Protein AF-A0AAQ4DEC5-F1 (afdb_monomer_lite)

InterPro domains:
  IPR051689 Sterol desaturase/TMEM195-like [PTHR21624] (7-135)

Structure (mmCIF, N/CA/C/O backbone):
data_AF-A0AAQ4DEC5-F1
#
_entry.id   AF-A0AAQ4DEC5-F1
#
loop_
_atom_site.group_PDB
_atom_site.id
_atom_sit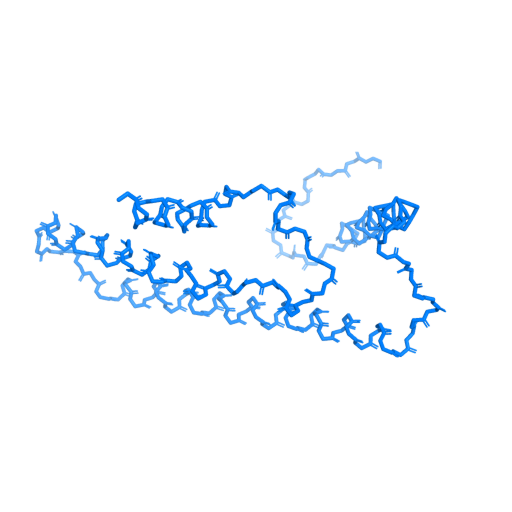e.type_symbol
_atom_site.label_atom_id
_atom_site.label_alt_id
_atom_site.label_comp_id
_atom_site.label_asym_id
_atom_site.label_entity_id
_atom_site.label_seq_id
_atom_site.pdbx_PDB_ins_code
_atom_site.Cartn_x
_atom_site.Cartn_y
_atom_site.Cartn_z
_atom_site.occupancy
_atom_site.B_iso_or_equiv
_atom_site.auth_seq_id
_atom_site.auth_comp_id
_atom_site.auth_asym_id
_atom_site.auth_atom_id
_atom_site.pdbx_PDB_model_num
ATOM 1 N N . MET A 1 1 ? -18.523 -28.805 7.210 1.00 62.34 1 MET A N 1
ATOM 2 C CA . MET A 1 1 ? -17.048 -28.939 7.147 1.00 62.34 1 MET A CA 1
ATOM 3 C C . MET A 1 1 ? -16.441 -27.906 6.202 1.00 62.34 1 MET A C 1
ATOM 5 O O . MET A 1 1 ? -15.521 -27.208 6.598 1.00 62.34 1 MET A O 1
ATOM 9 N N . GLU A 1 2 ? -16.983 -27.757 4.993 1.00 78.31 2 GLU A N 1
ATOM 10 C CA . GLU A 1 2 ? -16.469 -26.835 3.967 1.00 78.31 2 GLU A CA 1
ATOM 11 C C . GLU A 1 2 ? -16.623 -25.351 4.335 1.00 78.31 2 GLU A C 1
ATOM 13 O O . GLU A 1 2 ? -15.654 -24.604 4.267 1.00 78.31 2 GLU A O 1
ATOM 18 N N . PHE A 1 3 ? -17.781 -24.965 4.886 1.00 80.56 3 PHE A N 1
ATOM 19 C CA . PHE A 1 3 ? -18.013 -23.614 5.414 1.00 80.56 3 PHE A CA 1
ATOM 20 C C . PHE A 1 3 ? -16.959 -23.190 6.451 1.00 80.56 3 PHE A C 1
ATOM 22 O O . PHE A 1 3 ? -16.373 -22.123 6.332 1.00 80.56 3 PHE A O 1
ATOM 29 N N . ALA A 1 4 ? -16.652 -24.054 7.426 1.00 78.31 4 ALA A N 1
ATOM 30 C CA . ALA A 1 4 ? -15.666 -23.752 8.465 1.00 78.31 4 ALA A CA 1
ATOM 31 C C . ALA A 1 4 ? -14.245 -23.594 7.896 1.00 78.31 4 ALA A C 1
ATOM 33 O O . ALA A 1 4 ? -13.513 -22.703 8.315 1.00 78.31 4 ALA A O 1
ATOM 34 N N . ARG A 1 5 ? -13.857 -24.421 6.915 1.00 80.00 5 ARG A N 1
ATOM 35 C CA . ARG A 1 5 ? -12.557 -24.302 6.237 1.00 80.00 5 ARG A CA 1
ATOM 36 C C . ARG A 1 5 ? -12.454 -22.985 5.465 1.00 80.00 5 ARG A C 1
ATOM 38 O O . ARG A 1 5 ? -11.404 -22.352 5.494 1.00 80.00 5 ARG A O 1
ATOM 45 N N . GLU A 1 6 ? -13.540 -22.562 4.830 1.00 81.38 6 GLU A N 1
ATOM 46 C CA . GLU A 1 6 ? -13.604 -21.303 4.092 1.00 81.38 6 GLU A CA 1
ATOM 47 C C . GLU A 1 6 ? -13.540 -20.085 5.024 1.00 81.38 6 GLU A C 1
ATOM 49 O O . GLU A 1 6 ? -12.792 -19.143 4.769 1.00 81.38 6 GLU A O 1
ATOM 54 N N . THR A 1 7 ? -14.240 -20.122 6.162 1.00 79.50 7 THR A N 1
ATOM 55 C CA . THR A 1 7 ? -14.133 -19.078 7.193 1.00 79.50 7 THR A CA 1
ATOM 56 C C . THR A 1 7 ? -12.718 -18.992 7.765 1.00 79.50 7 THR A C 1
ATOM 58 O O . THR A 1 7 ? -12.202 -17.892 7.939 1.00 79.50 7 THR A O 1
ATOM 61 N N . VAL A 1 8 ? -12.061 -20.131 8.008 1.00 82.00 8 VAL A N 1
ATOM 62 C CA . VAL A 1 8 ? -10.668 -20.175 8.488 1.00 82.00 8 VAL A CA 1
ATOM 63 C C . VAL A 1 8 ? -9.698 -19.607 7.449 1.00 82.00 8 VAL A C 1
ATOM 65 O O . VAL A 1 8 ? -8.798 -18.862 7.820 1.00 82.00 8 VAL A O 1
ATOM 68 N N . LYS A 1 9 ? -9.894 -19.883 6.154 1.00 79.75 9 LYS A N 1
ATOM 69 C CA . LYS A 1 9 ? -9.091 -19.267 5.083 1.00 79.75 9 LYS A CA 1
ATOM 70 C C . LYS A 1 9 ? -9.283 -17.752 5.015 1.00 79.75 9 LYS A C 1
ATOM 72 O O . LYS A 1 9 ? -8.301 -17.021 4.959 1.00 79.75 9 LYS A O 1
ATOM 77 N N . ARG A 1 10 ? -10.530 -17.275 5.100 1.00 80.50 10 ARG A N 1
ATOM 78 C CA . ARG A 1 10 ? -10.853 -15.835 5.128 1.00 80.50 10 ARG A CA 1
ATOM 79 C C . ARG A 1 10 ? -10.260 -15.124 6.345 1.00 80.50 10 ARG A C 1
ATOM 81 O O . ARG A 1 10 ? -9.738 -14.023 6.213 1.00 80.50 10 ARG A O 1
ATOM 88 N N . LEU A 1 11 ? -10.286 -15.773 7.510 1.00 81.94 11 LEU A N 1
ATOM 89 C CA . LEU A 1 11 ? -9.569 -15.322 8.708 1.00 81.94 11 LEU A CA 1
ATOM 90 C C . LEU A 1 11 ? -8.054 -15.292 8.487 1.00 81.94 11 LEU A C 1
ATOM 92 O O . LEU A 1 11 ? -7.399 -14.338 8.893 1.00 81.94 11 LEU A O 1
ATOM 96 N N . GLY A 1 12 ? -7.507 -16.304 7.812 1.00 82.25 12 GLY A N 1
ATOM 97 C CA . GLY A 1 12 ? -6.101 -16.348 7.418 1.00 82.25 12 GLY A CA 1
ATOM 98 C C . GLY A 1 12 ? -5.698 -15.131 6.587 1.00 82.25 12 GLY A C 1
ATOM 99 O O . GLY A 1 12 ? -4.702 -14.491 6.912 1.00 82.25 12 GLY A O 1
ATOM 100 N N . TYR A 1 13 ? -6.510 -14.731 5.602 1.00 82.69 13 TYR A N 1
ATOM 101 C CA . TYR A 1 13 ? -6.265 -13.512 4.819 1.00 82.69 13 TYR A CA 1
ATOM 102 C C . TYR A 1 13 ? -6.255 -12.241 5.679 1.00 82.69 13 TYR A C 1
ATOM 104 O O . TYR A 1 13 ? -5.408 -11.377 5.469 1.00 82.69 13 TYR A O 1
ATOM 112 N N . LEU A 1 14 ? -7.136 -12.146 6.681 1.00 79.88 14 LEU A N 1
ATOM 113 C CA . LEU A 1 14 ? -7.196 -10.999 7.596 1.00 79.88 14 LEU A CA 1
ATOM 114 C C . LEU A 1 14 ? -5.937 -10.876 8.475 1.00 79.88 14 LEU A C 1
ATOM 116 O O . LEU A 1 14 ? -5.491 -9.768 8.757 1.00 79.88 14 LEU A O 1
ATOM 120 N N . VAL A 1 15 ? -5.346 -12.003 8.883 1.00 83.31 15 VAL A N 1
ATOM 121 C CA . VAL A 1 15 ? -4.132 -12.053 9.726 1.00 83.31 15 VAL A CA 1
ATOM 122 C C . VAL A 1 15 ? -2.857 -12.222 8.884 1.00 83.31 15 VAL A C 1
ATOM 124 O O . VAL A 1 15 ? -1.781 -12.480 9.415 1.00 83.31 15 VAL A O 1
ATOM 127 N N . TYR A 1 16 ? -2.951 -12.083 7.558 1.00 78.38 16 TYR A N 1
ATOM 128 C CA . TYR A 1 16 ? -1.828 -12.271 6.632 1.00 78.38 16 TYR A CA 1
ATOM 129 C C . TYR A 1 16 ? -1.178 -13.672 6.708 1.00 78.38 16 TYR A C 1
ATOM 131 O O . TYR A 1 16 ? -0.019 -13.879 6.352 1.00 78.38 16 TYR A O 1
ATOM 139 N N . VAL A 1 17 ? -1.930 -14.677 7.161 1.00 82.88 17 VAL A N 1
ATOM 140 C CA . VAL A 1 17 ? -1.515 -16.082 7.165 1.00 82.88 17 VAL A CA 1
ATOM 141 C C . VAL A 1 17 ? -1.879 -16.677 5.810 1.00 82.88 17 VAL A C 1
ATOM 143 O O . VAL A 1 17 ? -2.958 -17.240 5.619 1.00 82.88 17 VAL A O 1
ATOM 146 N N . VAL A 1 18 ? -0.969 -16.513 4.852 1.00 79.31 18 VAL A N 1
ATOM 147 C CA . VAL A 1 18 ? -1.119 -16.996 3.477 1.00 79.31 18 VAL A CA 1
ATOM 148 C C . VAL A 1 18 ? 0.143 -17.722 3.023 1.00 79.31 18 VAL A C 1
ATOM 150 O O . VAL A 1 18 ? 1.259 -17.303 3.325 1.00 79.31 18 VAL A O 1
ATOM 153 N N . SER A 1 19 ? -0.031 -18.830 2.301 1.00 78.31 19 SER A N 1
ATOM 154 C CA . SER A 1 19 ? 1.090 -19.575 1.728 1.00 78.31 19 SER A CA 1
ATOM 155 C C . SER A 1 19 ? 1.571 -18.896 0.437 1.00 78.31 19 SER A C 1
ATOM 157 O O . SER A 1 19 ? 0.775 -18.788 -0.499 1.00 78.31 19 SER A O 1
ATOM 159 N N . PRO A 1 20 ? 2.857 -18.505 0.319 1.00 71.31 20 PRO A N 1
ATOM 160 C CA . PRO A 1 20 ? 3.375 -17.804 -0.862 1.00 71.31 20 PRO A CA 1
ATOM 161 C C . PRO A 1 20 ? 3.235 -18.595 -2.167 1.00 71.31 20 PRO A C 1
ATOM 163 O O . PRO A 1 20 ? 3.129 -18.010 -3.244 1.00 71.31 20 PRO A O 1
ATOM 166 N N . ASN A 1 21 ? 3.230 -19.928 -2.070 1.00 71.88 21 ASN A N 1
ATOM 167 C CA . ASN A 1 21 ? 3.159 -20.825 -3.222 1.00 71.88 21 ASN A CA 1
ATOM 168 C C . ASN A 1 21 ? 1.787 -20.792 -3.921 1.00 71.88 21 ASN A C 1
ATOM 170 O O . ASN A 1 21 ? 1.693 -21.132 -5.093 1.00 71.88 21 ASN A O 1
ATOM 174 N N . GLU A 1 22 ? 0.730 -20.385 -3.212 1.00 70.62 22 GLU A N 1
ATOM 175 C CA . GLU A 1 22 ? -0.638 -20.312 -3.747 1.00 70.62 22 GLU A CA 1
ATOM 176 C C . GLU A 1 22 ? -1.058 -18.879 -4.110 1.00 70.62 22 GLU A C 1
ATOM 178 O O . GLU A 1 22 ? -2.096 -18.689 -4.738 1.00 70.62 22 GLU A O 1
ATOM 183 N N . THR A 1 23 ? -0.272 -17.867 -3.724 1.00 72.31 23 THR A N 1
ATOM 184 C CA . THR A 1 23 ? -0.636 -16.444 -3.868 1.00 72.31 23 THR A CA 1
ATOM 185 C C . THR A 1 23 ? 0.301 -15.638 -4.763 1.00 72.31 23 THR A C 1
ATOM 187 O O . THR A 1 23 ? 0.133 -14.426 -4.890 1.00 72.31 23 THR A O 1
ATOM 190 N N . SER A 1 24 ? 1.294 -16.282 -5.376 1.00 72.62 24 SER A N 1
ATOM 191 C CA . SER A 1 24 ? 2.214 -15.637 -6.315 1.00 72.62 24 SER A CA 1
ATOM 192 C C . SER A 1 24 ? 1.648 -15.719 -7.733 1.00 72.62 24 SER A C 1
ATOM 194 O O . SER A 1 24 ? 1.778 -16.745 -8.397 1.00 72.62 24 SER A O 1
ATOM 196 N N . PHE A 1 25 ? 1.012 -14.642 -8.196 1.00 79.50 25 PHE A N 1
ATOM 197 C CA . PHE A 1 25 ? 0.426 -14.556 -9.536 1.00 79.50 25 PHE A CA 1
ATOM 198 C C . PHE A 1 25 ? 1.280 -13.677 -10.453 1.00 79.50 25 PHE A C 1
ATOM 200 O O . PHE A 1 25 ? 1.718 -12.599 -10.057 1.00 79.50 25 PHE A O 1
ATOM 207 N N . GLU A 1 26 ? 1.491 -14.118 -11.694 1.00 76.25 26 GLU A N 1
ATOM 208 C CA . GLU A 1 26 ? 2.196 -13.328 -12.717 1.00 76.25 26 GLU A CA 1
ATOM 209 C C . GLU A 1 26 ? 1.299 -12.222 -13.298 1.00 76.25 26 GLU A C 1
ATOM 211 O O . GLU A 1 26 ? 1.775 -11.151 -13.675 1.00 76.25 26 GLU A O 1
ATOM 216 N N . LYS A 1 27 ? -0.017 -12.460 -13.362 1.00 79.31 27 LYS A N 1
ATOM 217 C CA . LYS A 1 27 ? -0.993 -11.521 -13.920 1.00 79.31 27 LYS A CA 1
ATOM 218 C C . LYS A 1 27 ? -1.949 -11.032 -12.845 1.00 79.31 27 LYS A C 1
ATOM 220 O O . LYS A 1 27 ? -2.479 -11.809 -12.060 1.00 79.31 27 LYS A O 1
ATOM 225 N N . HIS A 1 28 ? -2.254 -9.738 -12.891 1.00 71.75 28 HIS A N 1
ATOM 226 C CA . HIS A 1 28 ? -3.206 -9.101 -11.977 1.00 71.75 28 HIS A CA 1
ATOM 227 C C . HIS A 1 28 ? -4.621 -9.703 -12.062 1.00 71.75 28 HIS A C 1
ATOM 229 O O . HIS A 1 28 ? -5.357 -9.690 -11.085 1.00 71.75 28 HIS A O 1
ATOM 235 N N . GLN A 1 29 ? -5.022 -10.220 -13.226 1.00 78.50 29 GLN A N 1
ATOM 236 C CA . GLN A 1 29 ? -6.370 -10.764 -13.442 1.00 78.50 29 GLN A CA 1
ATOM 237 C C . GLN A 1 29 ? -6.634 -12.053 -12.653 1.00 78.50 29 GLN A C 1
ATOM 239 O O . GLN A 1 29 ? -7.789 -12.364 -12.383 1.00 78.50 29 GLN A O 1
ATOM 244 N N . ASP A 1 30 ? -5.574 -12.765 -12.268 1.00 79.75 30 ASP A N 1
ATOM 245 C CA . ASP A 1 30 ? -5.669 -14.023 -11.527 1.00 79.75 30 ASP A CA 1
ATOM 246 C C . ASP A 1 30 ? -5.686 -13.795 -10.006 1.00 79.75 30 ASP A C 1
ATOM 248 O O . ASP A 1 30 ? -5.913 -14.733 -9.244 1.00 79.75 30 ASP A O 1
ATOM 252 N N . VAL A 1 31 ? -5.458 -12.553 -9.556 1.00 79.88 31 VAL A N 1
ATOM 253 C CA . VAL A 1 31 ? -5.416 -12.193 -8.137 1.00 79.88 31 VAL A CA 1
ATOM 254 C C . VAL A 1 31 ? -6.848 -12.073 -7.606 1.00 79.88 31 VAL A C 1
ATOM 256 O O . VAL A 1 31 ? -7.598 -11.205 -8.061 1.00 79.88 31 VAL A O 1
ATOM 259 N N . PRO A 1 32 ? -7.248 -12.900 -6.623 1.00 81.31 32 PRO A N 1
ATOM 260 C CA . PRO A 1 32 ? -8.536 -12.748 -5.966 1.00 81.31 32 PRO A CA 1
ATOM 261 C C . PRO A 1 32 ? -8.615 -11.402 -5.243 1.00 81.31 32 PRO A C 1
ATOM 263 O O . PRO A 1 32 ? -7.645 -10.963 -4.625 1.00 81.31 32 PRO A O 1
ATOM 266 N N . ASP A 1 33 ? -9.788 -10.772 -5.251 1.00 82.06 33 ASP A N 1
ATOM 267 C CA . ASP A 1 33 ? -10.001 -9.549 -4.479 1.00 82.06 33 ASP A CA 1
ATOM 268 C C . ASP A 1 33 ? -10.097 -9.885 -2.981 1.00 82.06 33 ASP A C 1
ATOM 270 O O . ASP A 1 33 ? -11.154 -10.243 -2.448 1.00 82.06 33 ASP A O 1
ATOM 274 N N . TYR A 1 34 ? -8.949 -9.831 -2.304 1.00 80.31 34 TYR A N 1
ATOM 275 C CA . TYR A 1 34 ? -8.841 -10.106 -0.874 1.00 80.31 34 TYR A CA 1
ATOM 276 C C . TYR A 1 34 ? -9.583 -9.068 -0.027 1.00 80.31 34 TYR A C 1
ATOM 278 O O . TYR A 1 34 ? -10.051 -9.401 1.062 1.00 80.31 34 TYR A O 1
ATOM 286 N N . ILE A 1 35 ? -9.741 -7.834 -0.523 1.00 79.62 35 ILE A N 1
ATOM 287 C CA . ILE A 1 35 ? -10.433 -6.762 0.201 1.00 79.62 35 ILE A CA 1
ATOM 288 C C . ILE A 1 35 ? -11.911 -7.124 0.314 1.00 79.62 35 ILE A C 1
ATOM 290 O O . ILE A 1 35 ? -12.454 -7.167 1.416 1.00 79.62 35 ILE A O 1
ATOM 294 N N . VAL A 1 36 ? -12.545 -7.490 -0.801 1.00 83.00 36 VAL A N 1
ATOM 295 C CA . VAL A 1 36 ? -13.961 -7.896 -0.813 1.00 83.00 36 VAL A CA 1
ATOM 296 C C . VAL A 1 36 ? -14.210 -9.123 0.076 1.00 83.00 36 VAL A C 1
ATOM 298 O O . VAL A 1 36 ? -15.275 -9.247 0.681 1.00 83.00 36 VAL A O 1
ATOM 301 N N . GLN A 1 37 ? -13.228 -10.018 0.210 1.00 81.62 37 GLN A N 1
ATOM 302 C CA . GLN A 1 37 ? -13.335 -11.194 1.080 1.00 81.62 37 GLN A CA 1
ATOM 303 C C . GLN A 1 37 ? -13.155 -10.873 2.571 1.00 81.62 37 GLN A C 1
ATOM 305 O O . GLN A 1 37 ? -13.824 -11.494 3.404 1.00 81.62 37 GLN A O 1
ATOM 310 N N . ALA A 1 38 ? -12.271 -9.931 2.910 1.00 81.31 38 ALA A N 1
ATOM 311 C CA . ALA A 1 38 ? -11.930 -9.579 4.287 1.00 81.31 38 ALA A CA 1
ATOM 312 C C . ALA A 1 38 ? -12.886 -8.543 4.904 1.00 81.31 38 ALA A C 1
ATOM 314 O O . ALA A 1 38 ? -13.190 -8.636 6.095 1.00 81.31 38 ALA A O 1
ATOM 315 N N . VAL A 1 39 ? -13.403 -7.599 4.105 1.00 85.06 39 VAL A N 1
ATOM 316 C CA . VAL A 1 39 ? -14.280 -6.506 4.567 1.00 85.06 39 VAL A CA 1
ATOM 317 C C . VAL A 1 39 ? -15.483 -7.010 5.377 1.00 85.06 39 VAL A C 1
ATOM 319 O O . VAL A 1 39 ? -15.660 -6.522 6.490 1.00 85.06 39 VAL A O 1
ATOM 322 N N . PRO A 1 40 ? -16.272 -8.013 4.936 1.00 83.81 40 PRO A N 1
ATOM 323 C CA . PRO A 1 40 ? -17.435 -8.469 5.702 1.00 83.81 40 PRO A CA 1
ATOM 324 C C . PRO A 1 40 ? -17.070 -9.021 7.084 1.00 83.81 40 PRO A C 1
ATOM 326 O O . PRO A 1 40 ? -17.793 -8.808 8.056 1.00 83.81 40 PRO A O 1
ATOM 329 N N . LEU A 1 41 ? -15.938 -9.725 7.174 1.00 84.00 41 LEU A N 1
ATOM 330 C CA . LEU A 1 41 ? -15.460 -10.318 8.418 1.00 84.00 41 LEU A CA 1
ATOM 331 C C . LEU A 1 41 ? -14.952 -9.234 9.379 1.00 84.00 41 LEU A C 1
ATOM 333 O O . LEU A 1 41 ? -15.277 -9.248 10.563 1.00 84.00 41 LEU A O 1
ATOM 337 N N . PHE A 1 42 ? -14.206 -8.265 8.848 1.00 81.56 42 PHE A N 1
ATOM 338 C CA . PHE A 1 42 ? -13.729 -7.107 9.595 1.00 81.56 42 PHE A CA 1
ATOM 339 C C . PHE A 1 42 ? -14.888 -6.247 10.118 1.00 81.56 42 PHE A C 1
ATOM 341 O O . PHE A 1 42 ? -14.930 -5.923 11.303 1.00 81.56 42 PHE A O 1
ATOM 348 N N . TH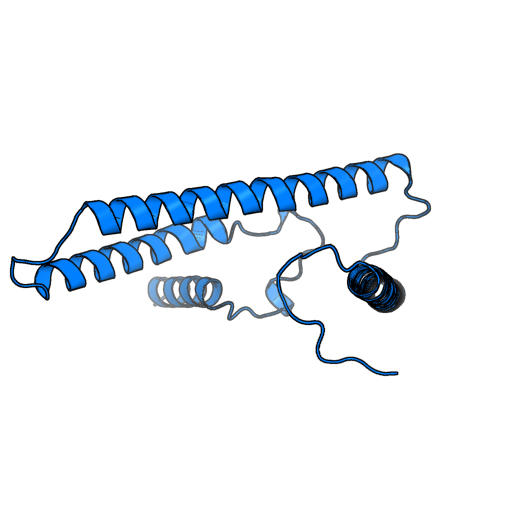R A 1 43 ? -15.879 -5.942 9.273 1.00 84.06 43 THR A N 1
ATOM 349 C CA . THR A 1 43 ? -17.078 -5.195 9.679 1.00 84.06 43 THR A CA 1
ATOM 350 C C . THR A 1 43 ? -17.857 -5.933 10.767 1.00 84.06 43 THR A C 1
ATOM 352 O O . THR A 1 43 ? -18.321 -5.298 11.711 1.00 84.06 43 THR A O 1
ATOM 355 N N . ALA A 1 44 ? -17.966 -7.264 10.692 1.00 87.19 44 ALA A N 1
ATOM 356 C CA . ALA A 1 44 ? -18.608 -8.051 11.742 1.00 87.19 44 ALA A CA 1
ATOM 357 C C . ALA A 1 44 ? -17.881 -7.919 13.092 1.00 87.19 44 ALA A C 1
ATOM 359 O O . ALA A 1 44 ? -18.537 -7.691 14.108 1.00 87.19 44 ALA A O 1
ATOM 360 N N . PHE A 1 45 ? -16.545 -7.997 13.113 1.00 86.69 45 PHE A N 1
ATOM 361 C CA . PHE A 1 45 ? -15.765 -7.783 14.338 1.00 86.69 45 PHE A CA 1
ATOM 362 C C . PHE A 1 45 ? -15.942 -6.373 14.908 1.00 86.69 45 PHE A C 1
ATOM 364 O O . PHE A 1 45 ? -16.148 -6.229 16.111 1.00 86.69 45 PHE A O 1
ATOM 371 N N . LEU A 1 46 ? -15.951 -5.354 14.047 1.00 84.31 46 LEU A N 1
ATOM 372 C CA . LEU A 1 46 ? -16.145 -3.959 14.444 1.00 84.31 46 LEU A CA 1
ATOM 373 C C . LEU A 1 46 ? -17.531 -3.735 15.078 1.00 84.31 46 LEU A C 1
ATOM 375 O O . LEU A 1 46 ? -17.656 -3.063 16.100 1.00 84.31 46 LEU A O 1
ATOM 379 N N . VAL A 1 47 ? -18.580 -4.356 14.527 1.00 86.44 47 VAL A N 1
ATOM 380 C CA . VAL A 1 47 ? -19.934 -4.311 15.106 1.00 86.44 47 VAL A CA 1
ATOM 381 C C . VAL A 1 47 ? -19.996 -5.038 16.452 1.00 86.44 47 VAL A C 1
ATOM 383 O O . VAL A 1 47 ? -20.618 -4.533 17.385 1.00 86.44 47 VAL A O 1
ATOM 386 N N . ILE A 1 48 ? -19.348 -6.199 16.583 1.00 88.25 48 ILE A N 1
ATOM 387 C CA . ILE A 1 48 ? -19.295 -6.945 17.852 1.00 88.25 48 ILE A CA 1
ATOM 388 C C . ILE A 1 48 ? -18.600 -6.115 18.936 1.00 88.25 48 ILE A C 1
ATOM 390 O O . ILE A 1 48 ? -19.114 -6.015 20.049 1.00 88.25 48 ILE A O 1
ATOM 394 N N . GLU A 1 49 ? -17.469 -5.489 18.610 1.00 83.50 49 GLU A N 1
ATOM 395 C CA . GLU A 1 49 ? -16.747 -4.597 19.518 1.00 83.50 49 GLU A CA 1
ATOM 396 C C . GLU A 1 49 ? -17.611 -3.401 19.941 1.00 83.50 49 GLU A C 1
ATOM 398 O O . GLU A 1 49 ? -17.648 -3.044 21.121 1.00 83.50 49 GLU A O 1
ATOM 403 N N . LEU A 1 50 ? -18.362 -2.811 19.007 1.00 80.69 50 LEU A N 1
ATOM 404 C CA . LEU A 1 50 ? -19.282 -1.717 19.307 1.00 80.69 50 LEU A CA 1
ATOM 405 C C . LEU A 1 50 ? -20.401 -2.160 20.263 1.00 80.69 50 LEU A C 1
ATOM 407 O O . LEU A 1 50 ? -20.665 -1.478 21.252 1.00 80.69 50 LEU A O 1
ATOM 411 N N . ILE A 1 51 ? -21.025 -3.316 20.015 1.00 84.50 51 ILE A N 1
ATOM 412 C CA . ILE A 1 51 ? -22.066 -3.878 20.891 1.00 84.50 51 ILE A CA 1
ATOM 413 C C . ILE A 1 51 ? -21.494 -4.163 22.283 1.00 84.50 51 ILE A C 1
ATOM 415 O O . ILE A 1 51 ? -22.120 -3.810 23.279 1.00 84.50 51 ILE A O 1
ATOM 419 N N . PHE A 1 52 ? -20.301 -4.755 22.371 1.00 84.12 52 PHE A N 1
ATOM 420 C CA . PHE A 1 52 ? -19.659 -5.055 23.651 1.00 84.12 52 PHE A CA 1
ATOM 421 C C . PHE A 1 52 ? -19.360 -3.780 24.450 1.00 84.12 52 PHE A C 1
ATOM 423 O O . PHE A 1 52 ? -19.667 -3.710 25.639 1.00 84.12 52 PHE A O 1
ATOM 430 N N . ASN A 1 53 ? -18.853 -2.738 23.786 1.00 75.38 53 ASN A N 1
ATOM 431 C CA . ASN A 1 53 ? -18.627 -1.431 24.400 1.00 75.38 53 ASN A CA 1
ATOM 432 C C . ASN A 1 53 ? -19.925 -0.782 24.905 1.00 75.38 53 ASN A C 1
ATOM 434 O O . ASN A 1 53 ? -19.929 -0.208 25.994 1.00 75.38 53 ASN A O 1
ATOM 438 N N . ILE A 1 54 ? -21.025 -0.893 24.152 1.00 76.19 54 ILE A N 1
ATOM 439 C CA . ILE A 1 54 ? -22.342 -0.369 24.551 1.00 76.19 54 ILE A CA 1
ATOM 440 C C . ILE A 1 54 ? -22.908 -1.152 25.743 1.00 76.19 54 ILE A C 1
ATOM 442 O O . ILE A 1 54 ? -23.418 -0.552 26.682 1.00 76.19 54 ILE A O 1
ATOM 446 N N . VAL A 1 55 ? -22.797 -2.483 25.732 1.00 80.38 55 VAL A N 1
ATOM 447 C CA . VAL A 1 55 ? -23.311 -3.354 26.804 1.00 80.38 55 VAL A CA 1
ATOM 448 C C . VAL A 1 55 ? -22.499 -3.200 28.096 1.00 80.38 55 VAL A C 1
ATOM 450 O O . VAL A 1 55 ? -23.058 -3.307 29.186 1.00 80.38 55 VAL A O 1
ATOM 453 N N . GLN A 1 56 ? -21.191 -2.942 27.999 1.00 76.12 56 GLN A N 1
ATOM 454 C CA . GLN A 1 56 ? -20.300 -2.866 29.159 1.00 76.12 56 GLN A CA 1
ATOM 455 C C . GLN A 1 56 ? -20.215 -1.463 29.791 1.00 76.12 56 GLN A C 1
ATOM 457 O O . GLN A 1 56 ? -19.949 -1.357 30.991 1.00 76.12 56 GLN A O 1
ATOM 462 N N . LYS A 1 57 ? -20.475 -0.379 29.042 1.00 65.62 57 LYS A N 1
ATOM 463 C CA . LYS A 1 57 ? -20.545 0.983 29.603 1.00 65.62 57 LYS A CA 1
ATOM 464 C C . LYS A 1 57 ? -21.956 1.312 30.102 1.00 65.62 57 LYS A C 1
ATOM 466 O O . LYS A 1 57 ? -22.819 1.739 29.344 1.00 65.62 57 LYS A O 1
ATOM 471 N N . ASN A 1 58 ? -22.144 1.232 31.420 1.00 55.16 58 ASN A N 1
ATOM 472 C CA . ASN A 1 58 ? -23.266 1.863 32.120 1.00 55.16 58 ASN A CA 1
ATOM 473 C C . ASN A 1 58 ? -23.207 3.406 31.964 1.00 55.16 58 ASN A C 1
ATOM 475 O O . ASN A 1 58 ? -22.417 4.096 32.604 1.00 55.16 58 ASN A O 1
ATOM 479 N N . SER A 1 59 ? -24.045 3.911 31.063 1.00 55.97 59 SER A N 1
ATOM 480 C CA . SER A 1 59 ? -24.754 5.201 31.039 1.00 55.97 59 SER A CA 1
ATOM 481 C C . SER A 1 59 ? -24.094 6.591 31.086 1.00 55.97 59 SER A C 1
ATOM 483 O O . SER A 1 59 ? -24.793 7.489 30.641 1.00 55.97 59 SER A O 1
ATOM 485 N N . ASP A 1 60 ? -22.838 6.853 31.474 1.00 55.59 60 A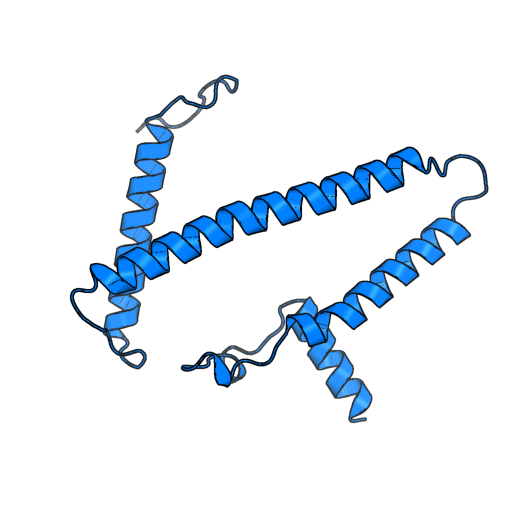SP A N 1
ATOM 486 C CA . ASP A 1 60 ? 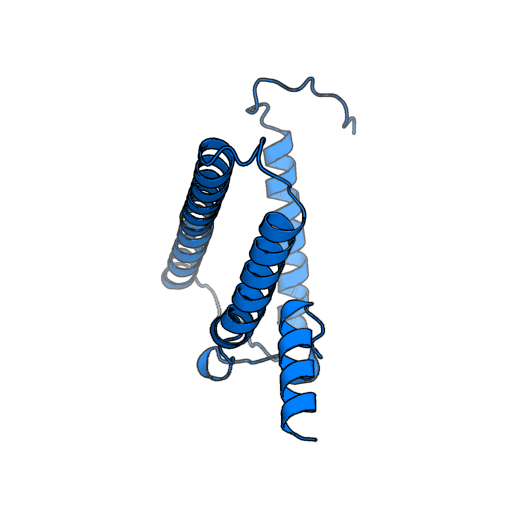-22.442 8.279 31.704 1.00 55.59 60 ASP A CA 1
ATOM 487 C C . ASP A 1 60 ? -21.254 8.847 30.897 1.00 55.59 60 ASP A C 1
ATOM 489 O O . ASP A 1 60 ? -20.902 10.015 31.061 1.00 55.59 60 ASP A O 1
ATOM 493 N N . ARG A 1 61 ? -20.602 8.079 30.008 1.00 55.69 61 ARG A N 1
ATOM 494 C CA . ARG A 1 61 ? -19.411 8.561 29.255 1.00 55.69 61 ARG A CA 1
ATOM 495 C C . ARG A 1 61 ? -19.306 8.065 27.809 1.00 55.69 61 ARG A C 1
ATOM 497 O O . ARG A 1 61 ? -18.226 7.659 27.365 1.00 55.69 61 ARG A O 1
ATOM 504 N N . PHE A 1 62 ? -20.417 8.036 27.078 1.00 60.06 62 PHE A N 1
ATOM 505 C CA . PHE A 1 62 ? -20.388 7.885 25.620 1.00 60.06 62 PHE A CA 1
ATOM 506 C C . PHE A 1 62 ? -20.505 9.277 24.996 1.00 60.06 62 PHE A C 1
ATOM 508 O O . PHE A 1 62 ? -21.597 9.735 24.670 1.00 60.06 62 PHE A O 1
ATOM 515 N N . GLN A 1 63 ? -19.382 9.995 24.922 1.00 68.50 63 GLN A N 1
ATOM 516 C CA . GLN A 1 63 ? -19.332 11.266 24.206 1.00 68.50 63 GLN A CA 1
ATOM 517 C C . GLN A 1 63 ? -19.323 10.937 22.716 1.00 68.50 63 GLN A C 1
ATOM 519 O O . GLN A 1 63 ? -18.341 10.422 22.184 1.00 68.50 63 GLN A O 1
ATOM 524 N N . LEU A 1 64 ? -20.456 11.182 22.057 1.00 70.50 64 LEU A N 1
ATOM 525 C CA . LEU A 1 64 ? -20.603 11.010 20.608 1.00 70.50 64 LEU A CA 1
ATOM 526 C C . LEU A 1 64 ? -19.535 11.802 19.840 1.00 70.50 64 LEU A C 1
ATOM 528 O O . LEU A 1 64 ? -19.108 11.382 18.767 1.00 70.50 64 LEU A O 1
ATOM 532 N N . ASP A 1 65 ? -19.062 12.890 20.440 1.00 78.31 65 ASP A N 1
ATOM 533 C CA . ASP A 1 65 ? -18.015 13.770 19.933 1.00 78.31 65 ASP A CA 1
ATOM 534 C C . ASP A 1 65 ? -16.668 13.042 19.761 1.00 78.31 65 ASP A C 1
ATOM 536 O O . ASP A 1 65 ? -16.008 13.204 18.731 1.00 78.31 65 ASP A O 1
ATOM 540 N N . ASP A 1 66 ? -16.294 12.166 20.701 1.00 77.62 66 ASP A N 1
ATOM 541 C CA . ASP A 1 66 ? -15.061 11.366 20.621 1.00 77.62 66 ASP A CA 1
ATOM 542 C C . ASP A 1 66 ? -15.158 10.304 19.518 1.00 77.62 66 ASP A C 1
ATOM 544 O O . ASP A 1 66 ? -14.202 10.061 18.774 1.00 77.62 66 ASP A O 1
ATOM 548 N N . GLY A 1 67 ? -16.337 9.688 19.375 1.00 78.19 67 GLY A N 1
ATOM 549 C CA . GLY A 1 67 ? -16.615 8.713 18.320 1.00 78.19 67 GLY A CA 1
ATOM 550 C C . GLY A 1 67 ? -16.583 9.348 16.930 1.00 78.19 67 GLY A C 1
ATOM 551 O O . GLY A 1 67 ? -15.937 8.823 16.022 1.00 78.19 67 GLY A O 1
ATOM 552 N N . LEU A 1 68 ? -17.219 10.512 16.771 1.00 81.88 68 LEU A N 1
ATOM 553 C CA . LEU A 1 68 ? -17.237 11.251 15.510 1.00 81.88 68 LEU A CA 1
ATOM 554 C C . LEU A 1 68 ? -15.840 11.754 15.129 1.00 81.88 68 LEU A C 1
ATOM 556 O O . LEU A 1 68 ? -15.438 11.623 13.973 1.00 81.88 68 LEU A O 1
ATOM 560 N N . THR A 1 69 ? -15.080 12.270 16.098 1.00 86.25 69 THR A N 1
ATOM 561 C CA . THR A 1 69 ? -13.699 12.723 15.875 1.00 86.25 69 THR A CA 1
ATOM 562 C C . THR A 1 69 ? -12.794 11.561 15.470 1.00 86.25 69 THR A C 1
ATOM 564 O O . THR A 1 69 ? -12.022 11.691 14.522 1.00 86.25 69 THR A O 1
ATOM 567 N N . SER A 1 70 ? -12.938 10.398 16.112 1.00 82.62 70 SER A N 1
ATOM 568 C CA . SER A 1 70 ? -12.159 9.196 15.782 1.00 82.62 70 SER A CA 1
ATOM 569 C C . SER A 1 70 ? -12.455 8.683 14.369 1.00 82.62 70 SER A C 1
ATOM 571 O O . SER A 1 70 ? -11.533 8.370 13.614 1.00 82.62 70 SER A O 1
ATOM 573 N N . ILE A 1 71 ? -13.732 8.652 13.969 1.00 86.25 71 ILE A N 1
ATOM 574 C CA . ILE A 1 71 ? -14.132 8.268 12.606 1.00 86.25 71 ILE A CA 1
ATOM 575 C C . ILE A 1 71 ? -13.613 9.288 11.586 1.00 86.25 71 ILE A C 1
ATOM 577 O O . ILE A 1 71 ? -13.040 8.904 10.567 1.00 86.25 71 ILE A O 1
ATOM 581 N N . GLY A 1 72 ? -13.767 10.584 11.867 1.00 89.00 72 GLY A N 1
ATOM 582 C CA . GLY A 1 72 ? -13.266 11.657 11.010 1.00 89.00 72 GLY A CA 1
ATOM 583 C C . GLY A 1 72 ? -11.751 11.583 10.810 1.00 89.00 72 GLY A C 1
ATOM 584 O O . GLY A 1 72 ? -11.274 11.680 9.680 1.00 89.00 72 GLY A O 1
ATOM 585 N N . GLN A 1 73 ? -10.995 11.327 11.880 1.00 91.00 73 GLN A N 1
ATOM 586 C CA . GLN A 1 73 ? -9.549 11.121 11.809 1.00 91.00 73 GLN A CA 1
ATOM 587 C C . GLN A 1 73 ? -9.193 9.901 10.948 1.00 91.00 73 GLN A C 1
ATOM 589 O O . GLN A 1 73 ? -8.276 9.987 10.130 1.00 91.00 73 GLN A O 1
ATOM 594 N N . GLY A 1 74 ? -9.933 8.796 11.081 1.00 87.38 74 GLY A N 1
ATOM 595 C CA . GLY A 1 74 ? -9.751 7.606 10.248 1.00 87.38 74 GLY A CA 1
ATOM 596 C C . GLY A 1 74 ? -9.976 7.886 8.759 1.00 87.38 74 GLY A C 1
ATOM 597 O O . GLY A 1 74 ? -9.146 7.522 7.929 1.00 87.38 74 GLY A O 1
ATOM 598 N N . ILE A 1 75 ? -11.046 8.609 8.414 1.00 91.62 75 ILE A N 1
ATOM 599 C CA . ILE A 1 75 ? -11.341 8.994 7.024 1.00 91.62 75 ILE A CA 1
ATOM 600 C C . ILE A 1 75 ? -10.236 9.896 6.461 1.00 91.62 75 ILE A C 1
ATOM 602 O O . ILE A 1 75 ? -9.773 9.680 5.342 1.00 91.62 75 ILE A O 1
ATOM 606 N N . ILE A 1 76 ? -9.782 10.892 7.226 1.00 94.25 76 ILE A N 1
ATOM 607 C CA . ILE A 1 76 ? -8.710 11.799 6.794 1.00 94.25 76 ILE A CA 1
ATOM 608 C C . ILE A 1 76 ? -7.398 11.034 6.578 1.00 94.25 76 ILE A C 1
ATOM 610 O O . ILE A 1 76 ? -6.686 11.302 5.606 1.00 94.25 76 ILE A O 1
ATOM 614 N N . GLN A 1 77 ? -7.079 10.076 7.452 1.00 91.88 77 GLN A N 1
ATOM 615 C CA . GLN A 1 77 ? -5.891 9.238 7.312 1.00 91.88 77 GLN A CA 1
ATOM 616 C C . GLN A 1 77 ? -5.950 8.395 6.033 1.00 91.88 77 GLN A C 1
ATOM 618 O O . GLN A 1 77 ? -4.981 8.389 5.272 1.00 91.88 77 GLN A O 1
ATOM 623 N N . GLU A 1 78 ? -7.090 7.761 5.751 1.00 91.44 78 GLU A N 1
ATOM 624 C CA . GLU A 1 78 ? -7.256 6.946 4.545 1.00 91.44 78 GLU A CA 1
ATOM 625 C C . GLU A 1 78 ? -7.218 7.799 3.269 1.00 91.44 78 GLU A C 1
ATOM 627 O O . GLU A 1 78 ? -6.526 7.456 2.314 1.00 91.44 78 GLU A O 1
ATOM 632 N N . LEU A 1 79 ? -7.865 8.969 3.258 1.00 93.75 79 LEU A N 1
ATOM 633 C CA . LEU A 1 79 ? -7.792 9.900 2.124 1.00 93.75 79 LEU A CA 1
ATOM 634 C C . LEU A 1 79 ? -6.360 10.377 1.860 1.00 93.75 79 LEU A C 1
ATOM 636 O O . LEU A 1 79 ? -5.918 10.421 0.711 1.00 93.75 79 LEU A O 1
ATOM 640 N N . SER A 1 80 ? -5.618 10.707 2.919 1.00 92.62 80 SER A N 1
ATOM 641 C CA . SER A 1 80 ? -4.219 11.136 2.808 1.00 92.62 80 SER A CA 1
ATOM 642 C C . SER A 1 80 ? -3.334 10.016 2.261 1.00 92.62 80 SER A C 1
ATOM 644 O O . SER A 1 80 ? -2.450 10.260 1.431 1.00 92.62 80 SER A O 1
ATOM 646 N N . ARG A 1 81 ? -3.595 8.776 2.688 1.00 90.88 81 ARG A N 1
ATOM 647 C CA . ARG A 1 81 ? -2.919 7.581 2.189 1.00 90.88 81 ARG A CA 1
ATOM 648 C C . ARG A 1 81 ? -3.211 7.355 0.709 1.00 90.88 81 ARG A C 1
ATOM 650 O O . ARG A 1 81 ? -2.266 7.263 -0.068 1.00 90.88 81 ARG A O 1
ATOM 657 N N . LEU A 1 82 ? -4.483 7.358 0.306 1.00 91.88 82 LEU A N 1
ATOM 658 C CA . LEU A 1 82 ? -4.896 7.206 -1.094 1.00 91.88 82 LEU A CA 1
ATOM 659 C C . LEU A 1 82 ? -4.285 8.282 -1.993 1.00 91.88 82 LEU A C 1
ATOM 661 O O . LEU A 1 82 ? -3.827 7.978 -3.091 1.00 91.88 82 LEU A O 1
ATOM 665 N N . PHE A 1 83 ? -4.233 9.531 -1.530 1.00 93.19 83 PHE A N 1
ATOM 666 C CA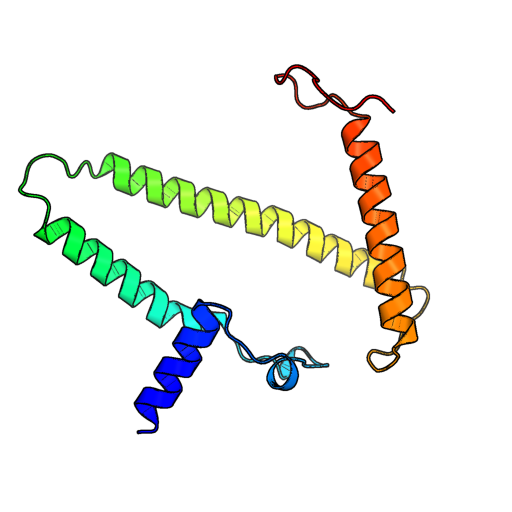 . PHE A 1 83 ? -3.604 10.613 -2.281 1.00 93.19 83 PHE A CA 1
ATOM 667 C C . PHE A 1 83 ? -2.098 10.382 -2.466 1.00 93.19 83 PHE A C 1
ATOM 669 O O . PHE A 1 83 ? -1.575 10.515 -3.575 1.00 93.19 83 PHE A O 1
ATOM 676 N N . THR A 1 84 ? -1.398 10.004 -1.394 1.00 91.00 84 THR A N 1
ATOM 677 C CA . THR A 1 84 ? 0.055 9.789 -1.418 1.00 91.00 84 THR A CA 1
ATOM 678 C C . THR A 1 84 ? 0.423 8.562 -2.252 1.00 91.00 84 THR A C 1
ATOM 680 O O . THR A 1 84 ? 1.220 8.666 -3.184 1.00 91.00 84 THR A O 1
ATOM 683 N N . GLU A 1 85 ? -0.186 7.410 -1.964 1.00 90.06 85 GLU A N 1
ATOM 684 C CA . GLU A 1 85 ? 0.040 6.159 -2.695 1.00 90.06 85 GLU A CA 1
ATOM 685 C C . GLU A 1 85 ? -0.428 6.271 -4.149 1.00 90.06 85 GLU A C 1
ATOM 687 O O . GLU A 1 85 ? 0.283 5.841 -5.055 1.00 90.06 85 GLU A O 1
ATOM 692 N N . GLY A 1 86 ? -1.570 6.916 -4.399 1.00 92.50 86 GLY A N 1
ATOM 693 C CA . GLY A 1 86 ? -2.087 7.154 -5.744 1.00 92.50 86 GLY A CA 1
ATOM 694 C C . GLY A 1 86 ? -1.164 8.040 -6.577 1.00 92.50 86 GLY A C 1
ATOM 695 O O . GLY A 1 86 ? -0.906 7.735 -7.740 1.00 92.50 86 GLY A O 1
ATOM 696 N N . THR A 1 87 ? -0.597 9.092 -5.982 1.00 92.88 87 THR A N 1
ATOM 697 C CA . THR A 1 87 ? 0.389 9.948 -6.662 1.00 92.88 87 THR A CA 1
ATOM 698 C C . THR A 1 87 ? 1.677 9.180 -6.959 1.00 92.88 87 THR A C 1
ATOM 700 O O . THR A 1 87 ? 2.205 9.279 -8.067 1.00 92.88 87 THR A O 1
ATOM 703 N N . LEU A 1 88 ? 2.170 8.381 -6.006 1.00 92.31 88 LEU A N 1
ATOM 704 C CA . LEU A 1 88 ? 3.353 7.537 -6.199 1.00 92.31 88 LEU A CA 1
ATOM 705 C C . LEU A 1 88 ? 3.137 6.501 -7.307 1.00 92.31 88 LEU A C 1
ATOM 707 O O . LEU A 1 88 ? 3.975 6.375 -8.199 1.00 92.31 88 LEU A O 1
ATOM 711 N N . LEU A 1 89 ? 2.003 5.798 -7.287 1.00 93.19 89 LEU A N 1
ATOM 712 C CA . LEU A 1 89 ? 1.649 4.799 -8.290 1.00 93.19 89 LEU A CA 1
ATOM 713 C C . LEU A 1 89 ? 1.443 5.437 -9.669 1.00 93.19 89 LEU A C 1
ATOM 715 O O . LEU A 1 89 ? 1.956 4.931 -10.665 1.00 93.19 89 LEU A O 1
ATOM 719 N N . GLY A 1 90 ? 0.745 6.572 -9.738 1.00 93.88 90 GLY A N 1
ATOM 720 C CA . GLY A 1 90 ? 0.566 7.327 -10.977 1.00 93.88 90 GLY A CA 1
ATOM 721 C C . GLY A 1 90 ? 1.901 7.797 -11.559 1.00 93.88 90 GLY A C 1
ATOM 722 O O . GLY A 1 90 ? 2.157 7.616 -12.751 1.00 93.88 90 GLY A O 1
ATOM 723 N N . GLY A 1 91 ? 2.791 8.320 -10.711 1.00 92.75 91 GLY A N 1
ATOM 724 C CA . GLY A 1 91 ? 4.154 8.684 -11.093 1.00 92.75 91 GLY A CA 1
ATOM 725 C C . GLY A 1 91 ? 4.960 7.484 -11.595 1.00 92.75 91 GLY A C 1
ATOM 726 O O . GLY A 1 91 ? 5.608 7.573 -12.638 1.00 92.75 91 GLY A O 1
ATOM 727 N N . TYR A 1 92 ? 4.863 6.341 -10.912 1.00 90.19 92 TYR A N 1
ATOM 728 C CA . TYR A 1 92 ? 5.487 5.092 -11.345 1.00 90.19 92 TYR A CA 1
ATOM 729 C C . TYR A 1 92 ? 4.999 4.663 -12.735 1.00 90.19 92 TYR A C 1
ATOM 731 O O . TYR A 1 92 ? 5.821 4.415 -13.616 1.00 90.19 92 TYR A O 1
ATOM 739 N N . ILE A 1 93 ? 3.682 4.639 -12.968 1.00 92.62 93 ILE A N 1
ATOM 740 C CA . ILE A 1 93 ? 3.093 4.273 -14.266 1.00 92.62 93 ILE A CA 1
ATOM 741 C C . ILE A 1 93 ? 3.556 5.236 -15.362 1.00 92.62 93 ILE A C 1
ATOM 743 O O . ILE A 1 93 ? 3.892 4.796 -16.463 1.00 92.62 93 ILE A O 1
ATOM 747 N N . TYR A 1 94 ? 3.609 6.539 -15.074 1.00 93.81 94 TYR A N 1
ATOM 748 C CA . TYR A 1 94 ? 4.078 7.543 -16.024 1.00 93.81 94 TYR A CA 1
ATOM 749 C C . TYR A 1 94 ? 5.538 7.306 -16.429 1.00 93.81 94 TYR A C 1
ATOM 751 O O . TYR A 1 94 ? 5.849 7.269 -17.623 1.00 93.81 94 TYR A O 1
ATOM 759 N N . VAL A 1 95 ? 6.428 7.094 -15.456 1.00 92.44 95 VAL A N 1
ATOM 760 C CA . VAL A 1 95 ? 7.846 6.815 -15.721 1.00 92.44 95 VAL A CA 1
ATOM 761 C C . VAL A 1 95 ? 8.007 5.495 -16.468 1.00 92.44 95 VAL A C 1
ATOM 763 O O . VAL A 1 95 ? 8.721 5.437 -17.466 1.00 92.44 95 VAL A O 1
ATOM 766 N N . TYR A 1 96 ? 7.295 4.452 -16.046 1.00 89.62 96 TYR A N 1
ATOM 767 C CA . TYR A 1 96 ? 7.323 3.148 -16.700 1.00 89.62 96 TYR A CA 1
ATOM 768 C C . TYR A 1 96 ? 6.834 3.216 -18.157 1.00 89.62 96 TYR A C 1
ATOM 770 O O . TYR A 1 96 ? 7.411 2.584 -19.039 1.00 89.62 96 TYR A O 1
ATOM 778 N N . SER A 1 97 ? 5.800 4.007 -18.440 1.00 90.19 97 SER A N 1
ATOM 779 C CA . SER A 1 97 ? 5.224 4.106 -19.788 1.00 90.19 97 SER A CA 1
ATOM 780 C C . SER A 1 97 ? 6.091 4.925 -20.749 1.00 90.19 97 SER A C 1
ATOM 782 O O . SER A 1 97 ? 6.142 4.601 -21.932 1.00 90.19 97 SER A O 1
ATOM 784 N N . ASN A 1 98 ? 6.788 5.956 -20.258 1.00 91.25 98 ASN A N 1
ATOM 785 C CA . ASN A 1 98 ? 7.541 6.894 -21.103 1.00 91.25 98 ASN A CA 1
ATOM 786 C C . ASN A 1 98 ? 9.060 6.645 -21.129 1.00 91.25 98 ASN A C 1
ATOM 788 O O . ASN A 1 98 ? 9.708 6.966 -22.120 1.00 91.25 98 ASN A O 1
ATOM 792 N N . PHE A 1 99 ? 9.637 6.079 -20.064 1.00 89.75 99 PHE A N 1
ATOM 793 C CA . PHE A 1 99 ? 11.091 5.957 -19.876 1.00 89.75 99 PHE A CA 1
ATOM 794 C C . PHE A 1 99 ? 11.572 4.512 -19.669 1.00 89.75 99 PHE A C 1
ATOM 796 O O . PHE A 1 99 ? 12.707 4.299 -19.237 1.00 89.75 99 PHE A O 1
ATOM 803 N N . ARG A 1 100 ? 10.753 3.490 -19.963 1.00 86.69 100 ARG A N 1
ATOM 804 C CA . ARG A 1 100 ? 11.232 2.099 -19.876 1.00 86.69 100 ARG A CA 1
ATOM 805 C C . ARG A 1 100 ? 12.318 1.827 -20.919 1.00 86.69 100 ARG A C 1
ATOM 807 O O . ARG A 1 100 ? 12.111 2.019 -22.113 1.00 86.69 100 ARG A O 1
ATOM 814 N N . ILE A 1 101 ? 13.459 1.324 -20.457 1.00 86.44 101 ILE A N 1
ATOM 815 C CA . ILE A 1 101 ? 14.593 0.950 -21.316 1.00 86.44 101 ILE A CA 1
ATOM 816 C C . ILE A 1 101 ? 14.437 -0.497 -21.805 1.00 86.44 101 ILE A C 1
ATOM 818 O O . ILE A 1 101 ? 14.651 -0.785 -22.978 1.00 86.44 101 ILE A O 1
ATOM 822 N N . ALA A 1 102 ? 14.033 -1.410 -20.918 1.00 85.38 102 ALA A N 1
ATOM 823 C CA . ALA A 1 102 ? 13.827 -2.822 -21.229 1.00 85.38 102 ALA A CA 1
ATOM 824 C C . ALA A 1 102 ? 12.768 -3.442 -20.308 1.00 85.38 102 ALA A C 1
ATOM 826 O O . ALA A 1 102 ? 12.601 -3.022 -19.162 1.00 85.38 102 ALA A O 1
ATOM 827 N N . THR A 1 103 ? 12.067 -4.464 -20.798 1.00 84.94 103 THR A N 1
ATOM 828 C CA . THR A 1 103 ? 11.148 -5.283 -19.998 1.00 84.94 103 THR A CA 1
ATOM 829 C C . THR A 1 103 ? 11.884 -6.521 -19.500 1.00 84.94 103 THR A C 1
ATOM 831 O O . THR A 1 103 ? 12.270 -7.371 -20.304 1.00 84.94 103 THR A O 1
ATOM 834 N N . LEU A 1 104 ? 12.097 -6.621 -18.189 1.00 86.44 104 LEU A N 1
ATOM 835 C CA . LEU A 1 104 ? 12.759 -7.776 -17.589 1.00 86.44 104 LEU A CA 1
ATOM 836 C C . LEU A 1 104 ? 11.752 -8.928 -17.387 1.00 86.44 104 LEU A C 1
ATOM 838 O O . LEU A 1 104 ? 10.617 -8.670 -16.983 1.00 86.44 104 LEU A O 1
ATOM 842 N N . PRO A 1 105 ? 12.137 -10.191 -17.655 1.00 86.69 105 PRO A N 1
ATOM 843 C CA . PRO A 1 105 ? 11.248 -11.337 -17.488 1.00 86.69 105 PRO A CA 1
ATOM 844 C C . PRO A 1 105 ? 10.996 -11.648 -16.006 1.00 86.69 105 PRO A C 1
ATOM 846 O O . PRO A 1 105 ? 11.939 -11.680 -15.211 1.00 86.69 105 PRO A O 1
ATOM 849 N N . TRP A 1 106 ? 9.737 -11.950 -15.671 1.00 82.75 106 TRP A N 1
ATOM 850 C CA . TRP A 1 106 ? 9.274 -12.308 -14.320 1.00 82.75 106 TRP A CA 1
ATOM 851 C C . TRP A 1 106 ? 9.920 -13.598 -13.788 1.00 82.75 106 TRP A C 1
ATOM 853 O O . TRP A 1 106 ? 10.305 -13.683 -12.625 1.00 82.75 106 TRP A O 1
ATOM 863 N N . ASN A 1 107 ? 10.117 -14.582 -14.670 1.00 86.06 107 ASN A N 1
ATOM 864 C CA . ASN A 1 107 ? 10.609 -15.921 -14.321 1.00 86.06 107 ASN A CA 1
ATOM 865 C C . ASN A 1 107 ? 12.140 -16.015 -14.166 1.00 86.06 107 ASN A C 1
ATOM 867 O O . ASN A 1 107 ? 12.677 -17.109 -14.012 1.00 86.06 107 ASN A O 1
ATOM 871 N N . SER A 1 108 ? 12.866 -14.895 -14.244 1.00 89.94 108 SER A N 1
ATOM 872 C CA . SER A 1 108 ? 14.329 -14.890 -14.140 1.00 89.94 108 SER A CA 1
ATOM 873 C C . SER A 1 108 ? 14.792 -14.500 -12.744 1.00 89.94 108 SER A C 1
ATOM 875 O O . SER A 1 108 ? 14.581 -13.372 -12.301 1.00 89.94 108 SER A O 1
ATOM 877 N N . THR A 1 109 ? 15.530 -15.388 -12.080 1.00 89.31 109 THR A N 1
ATOM 878 C CA . THR A 1 109 ? 16.174 -15.102 -10.787 1.00 89.31 109 THR A CA 1
ATOM 879 C C . THR A 1 109 ? 17.104 -13.888 -10.862 1.00 89.31 109 THR A C 1
ATOM 881 O O . THR A 1 109 ? 17.194 -13.117 -9.910 1.00 89.31 109 THR A O 1
ATOM 884 N N . ALA A 1 110 ? 17.761 -13.665 -12.006 1.00 91.00 110 ALA A N 1
ATOM 885 C CA . ALA A 1 110 ? 18.636 -12.511 -12.202 1.00 91.00 110 ALA A CA 1
ATOM 886 C C . ALA A 1 110 ? 17.866 -11.178 -12.170 1.00 91.00 110 ALA A C 1
ATOM 888 O O . ALA A 1 110 ? 18.377 -10.199 -11.629 1.00 91.00 110 ALA A O 1
ATOM 889 N N . THR A 1 111 ? 16.630 -11.147 -12.688 1.00 90.56 111 THR A N 1
ATOM 890 C CA . THR A 1 111 ? 15.744 -9.973 -12.609 1.00 90.56 111 THR A CA 1
ATOM 891 C C . THR A 1 111 ? 15.460 -9.609 -11.156 1.00 90.56 111 THR A C 1
ATOM 893 O O . THR A 1 111 ? 15.588 -8.447 -10.778 1.00 90.56 111 THR A O 1
ATOM 896 N N . TRP A 1 112 ? 15.127 -10.604 -10.331 1.00 90.44 112 TRP A N 1
ATOM 897 C CA . TRP A 1 112 ? 14.832 -10.405 -8.912 1.00 90.44 112 TRP A CA 1
ATOM 898 C C . TRP A 1 112 ? 16.060 -9.972 -8.112 1.00 90.44 112 TRP A C 1
ATOM 900 O O . TRP A 1 112 ? 15.962 -9.049 -7.307 1.00 90.44 112 TRP A O 1
ATOM 910 N N . LEU A 1 113 ? 17.226 -10.573 -8.373 1.00 93.62 113 LEU A N 1
ATOM 911 C CA . LEU A 1 113 ? 18.485 -10.171 -7.737 1.00 93.62 113 LEU A CA 1
ATOM 912 C C . LEU A 1 113 ? 18.862 -8.728 -8.085 1.00 93.62 113 LEU A C 1
ATOM 914 O O . LEU A 1 113 ? 19.234 -7.956 -7.203 1.00 93.62 113 LEU A O 1
ATOM 918 N N . PHE A 1 114 ? 18.737 -8.345 -9.358 1.00 92.44 114 PHE A N 1
ATOM 919 C CA . PHE A 1 114 ? 18.986 -6.970 -9.778 1.00 92.44 114 PHE A CA 1
ATOM 920 C C . PHE A 1 114 ? 17.983 -5.996 -9.150 1.00 92.44 114 PHE A C 1
ATOM 922 O O . PHE A 1 114 ? 18.388 -4.950 -8.650 1.00 92.44 114 PHE A O 1
ATOM 929 N N . ALA A 1 115 ? 16.692 -6.345 -9.133 1.00 90.56 115 ALA A N 1
ATOM 930 C CA . ALA A 1 115 ? 15.654 -5.525 -8.516 1.00 90.56 115 ALA A CA 1
ATOM 931 C C . ALA A 1 115 ? 15.914 -5.308 -7.020 1.00 90.56 115 ALA A C 1
ATOM 933 O O . ALA A 1 115 ? 15.835 -4.174 -6.561 1.00 90.56 115 ALA A O 1
ATOM 934 N N . MET A 1 116 ? 16.292 -6.360 -6.286 1.00 92.81 116 MET A N 1
ATOM 935 C CA . MET A 1 116 ? 16.653 -6.273 -4.869 1.00 92.81 116 MET A CA 1
ATOM 936 C C . MET A 1 116 ? 17.786 -5.261 -4.651 1.00 92.81 116 MET A C 1
ATOM 938 O O . MET A 1 116 ? 17.607 -4.284 -3.931 1.00 92.81 116 MET A O 1
ATOM 942 N N . LEU A 1 117 ? 18.908 -5.421 -5.365 1.00 94.62 117 LEU A N 1
ATOM 943 C CA . LEU A 1 117 ? 20.059 -4.518 -5.248 1.00 94.62 117 LEU A CA 1
ATOM 944 C C . LEU A 1 117 ? 19.724 -3.074 -5.647 1.00 94.62 117 LEU A C 1
ATOM 946 O O . LEU A 1 117 ? 20.171 -2.128 -4.998 1.00 94.62 117 LEU A O 1
ATOM 950 N N . ALA A 1 118 ? 18.948 -2.891 -6.717 1.00 90.88 118 ALA A N 1
ATOM 951 C CA . ALA A 1 118 ? 18.551 -1.571 -7.192 1.00 90.88 118 ALA A CA 1
ATOM 952 C C . ALA A 1 118 ? 17.633 -0.855 -6.188 1.00 90.88 118 ALA A C 1
ATOM 954 O O . ALA A 1 118 ? 17.815 0.339 -5.945 1.00 90.88 118 ALA A O 1
ATOM 955 N N . ILE A 1 119 ? 16.679 -1.577 -5.590 1.00 90.75 119 ILE A N 1
ATOM 956 C CA . ILE A 1 119 ? 15.779 -1.048 -4.558 1.00 90.75 119 ILE A CA 1
ATOM 957 C C . ILE A 1 119 ? 16.571 -0.691 -3.301 1.00 90.75 119 ILE A C 1
ATOM 959 O O . ILE A 1 119 ? 16.415 0.423 -2.802 1.00 90.75 119 ILE A O 1
ATOM 963 N N . ASP A 1 120 ? 17.460 -1.571 -2.833 1.00 91.75 120 ASP A N 1
ATOM 964 C CA . ASP A 1 120 ? 18.297 -1.318 -1.654 1.00 91.75 120 ASP A CA 1
ATOM 965 C C . ASP A 1 120 ? 19.175 -0.074 -1.844 1.00 91.75 120 ASP A C 1
ATOM 967 O O . ASP A 1 120 ? 19.258 0.793 -0.968 1.00 91.75 120 ASP A O 1
ATOM 971 N N . PHE A 1 121 ? 19.789 0.064 -3.022 1.00 91.12 121 PHE A N 1
ATOM 972 C CA . PHE A 1 121 ? 20.588 1.235 -3.367 1.00 91.12 121 PHE A CA 1
ATOM 973 C C . PHE A 1 121 ? 19.740 2.512 -3.423 1.00 91.12 121 PHE A C 1
ATOM 975 O O . PHE A 1 121 ? 20.091 3.512 -2.795 1.00 91.12 121 PHE A O 1
ATOM 982 N N . ALA A 1 122 ? 18.614 2.493 -4.142 1.00 88.62 122 ALA A N 1
ATOM 983 C CA . ALA A 1 122 ? 17.731 3.652 -4.253 1.00 88.62 122 ALA A CA 1
ATOM 984 C C . ALA A 1 122 ? 17.195 4.086 -2.880 1.00 88.62 122 ALA A C 1
ATOM 986 O O . ALA A 1 122 ? 17.213 5.277 -2.556 1.00 88.62 122 ALA A O 1
ATOM 987 N N . TYR A 1 123 ? 16.789 3.124 -2.049 1.00 86.31 123 TYR A N 1
ATOM 988 C CA . TYR A 1 123 ? 16.327 3.372 -0.690 1.00 86.31 123 TYR A CA 1
ATOM 989 C C . TYR A 1 123 ? 17.425 4.004 0.168 1.00 86.31 123 TYR A C 1
ATOM 991 O O . TYR A 1 123 ? 17.183 5.032 0.800 1.00 86.31 123 TYR A O 1
ATOM 999 N N . TYR A 1 124 ? 18.649 3.464 0.141 1.00 86.19 124 TYR A N 1
ATOM 1000 C CA . TYR A 1 124 ? 19.783 4.035 0.871 1.00 86.19 124 TYR A CA 1
ATOM 1001 C C . TYR A 1 124 ? 20.056 5.491 0.473 1.00 86.19 124 TYR A C 1
ATOM 1003 O O . TYR A 1 124 ? 20.265 6.343 1.338 1.00 86.19 124 TYR A O 1
ATOM 1011 N N . TRP A 1 125 ? 20.023 5.803 -0.824 1.00 84.69 125 TRP A N 1
ATOM 1012 C CA . TRP A 1 125 ? 20.272 7.157 -1.321 1.00 84.69 125 TRP A CA 1
ATOM 1013 C C . TRP A 1 125 ? 19.180 8.144 -0.922 1.00 84.69 125 TRP A C 1
ATOM 1015 O O . TRP A 1 125 ? 19.495 9.234 -0.439 1.00 84.69 125 TRP A O 1
ATOM 1025 N N . VAL A 1 126 ? 17.908 7.761 -1.058 1.00 85.88 126 VAL A N 1
ATOM 1026 C CA . VAL A 1 126 ? 16.778 8.584 -0.602 1.00 85.88 126 VAL A CA 1
ATOM 1027 C C . VAL A 1 126 ? 16.854 8.799 0.906 1.00 85.88 126 VAL A C 1
ATOM 1029 O O . VAL A 1 126 ? 16.714 9.929 1.369 1.00 85.88 126 VAL A O 1
ATOM 1032 N N . HIS A 1 127 ? 17.147 7.747 1.671 1.00 82.00 127 HIS A N 1
ATOM 1033 C CA . HIS A 1 127 ? 17.307 7.827 3.118 1.00 82.00 127 HIS A CA 1
ATOM 1034 C C . HIS A 1 127 ? 18.463 8.764 3.504 1.00 82.00 127 HIS A C 1
ATOM 1036 O O . HIS A 1 127 ? 18.291 9.656 4.335 1.00 82.00 127 HIS A O 1
ATOM 1042 N N . ARG A 1 128 ? 19.625 8.647 2.847 1.00 81.56 128 ARG A N 1
ATOM 1043 C CA . ARG A 1 128 ? 20.795 9.509 3.081 1.00 81.56 128 ARG A CA 1
ATOM 1044 C C . ARG A 1 128 ? 20.534 10.971 2.716 1.00 81.56 128 ARG A C 1
ATOM 1046 O O . ARG A 1 128 ? 20.941 11.862 3.458 1.00 81.56 128 ARG A O 1
ATOM 1053 N N . TRP A 1 129 ? 19.850 11.241 1.606 1.00 79.19 129 TRP A N 1
ATOM 1054 C CA . TRP A 1 129 ? 19.445 12.602 1.240 1.00 79.19 129 TRP A CA 1
ATOM 1055 C C . TRP A 1 129 ? 18.342 13.164 2.138 1.00 79.19 129 TRP A C 1
ATOM 1057 O O . TRP A 1 129 ? 18.304 14.376 2.347 1.00 79.19 129 TRP A O 1
ATOM 1067 N N . GLY A 1 130 ? 17.484 12.307 2.695 1.00 72.62 130 GLY A N 1
ATOM 1068 C CA . GLY A 1 130 ? 16.504 12.675 3.714 1.00 72.62 130 GLY A CA 1
ATOM 1069 C C . GLY A 1 130 ? 17.173 13.145 5.005 1.00 72.62 130 GLY A C 1
ATOM 1070 O O . GLY A 1 130 ? 16.834 14.208 5.513 1.00 72.62 130 GLY A O 1
ATOM 1071 N N . HIS A 1 131 ? 18.202 12.429 5.468 1.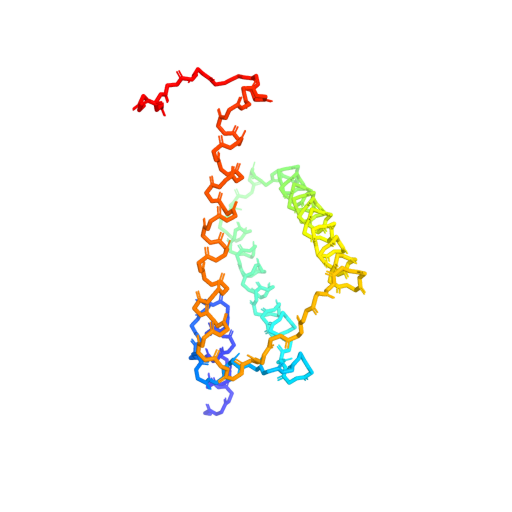00 70.19 131 HIS A N 1
ATOM 1072 C CA . HIS A 1 131 ? 19.002 12.832 6.636 1.00 70.19 131 HIS A CA 1
ATOM 1073 C C . HIS A 1 131 ? 19.802 14.120 6.417 1.00 70.19 131 HIS A C 1
ATOM 1075 O O . HIS A 1 131 ? 20.053 14.863 7.362 1.00 70.19 131 HIS A O 1
ATOM 1081 N N . GLY A 1 132 ? 20.173 14.421 5.170 1.00 60.41 132 GLY A N 1
ATOM 1082 C CA . GLY A 1 132 ? 20.857 15.664 4.800 1.00 60.41 132 GLY A CA 1
ATOM 1083 C C . GLY A 1 132 ? 19.965 16.913 4.793 1.00 60.41 132 GLY A C 1
ATOM 1084 O O . GLY A 1 132 ? 20.478 18.017 4.612 1.00 60.41 132 GLY A O 1
ATOM 1085 N N . LYS A 1 133 ? 18.645 16.772 4.980 1.00 55.00 133 LYS A N 1
ATOM 1086 C CA . LYS A 1 133 ? 17.691 17.886 5.017 1.00 55.00 133 LYS A CA 1
ATOM 1087 C C . LYS A 1 133 ? 17.045 17.966 6.393 1.00 55.00 133 LYS A C 1
ATOM 1089 O O . LYS A 1 133 ? 16.066 17.290 6.688 1.00 55.00 133 LYS A O 1
ATOM 1094 N N . HIS A 1 134 ? 17.553 18.881 7.208 1.00 48.59 134 HIS A N 1
ATOM 1095 C CA . HIS A 1 134 ? 16.891 19.382 8.409 1.00 48.59 134 HIS A CA 1
ATOM 1096 C C . HIS A 1 134 ? 15.632 20.187 8.008 1.00 48.59 134 HIS A C 1
ATOM 1098 O O . HIS A 1 134 ? 15.610 21.408 8.110 1.00 48.59 134 HIS A O 1
ATOM 1104 N N . ILE A 1 135 ? 14.604 19.521 7.465 1.00 47.84 135 ILE A N 1
ATOM 1105 C CA . ILE A 1 135 ? 13.336 20.142 7.033 1.00 47.84 135 ILE A CA 1
ATOM 1106 C C . ILE A 1 135 ? 12.146 19.731 7.915 1.00 47.84 135 ILE A C 1
ATOM 1108 O O . ILE A 1 135 ? 11.008 20.065 7.607 1.00 47.84 135 ILE A O 1
ATOM 1112 N N . ILE A 1 136 ? 12.393 19.054 9.042 1.00 43.66 136 ILE A N 1
ATOM 1113 C CA . ILE A 1 136 ? 11.430 18.990 10.145 1.00 43.66 136 ILE A CA 1
ATOM 1114 C C . ILE A 1 136 ? 11.957 19.894 11.265 1.00 43.66 136 ILE A C 1
ATOM 1116 O O . ILE A 1 136 ? 12.786 19.539 12.099 1.00 43.66 136 ILE A O 1
ATOM 1120 N N . PHE A 1 137 ? 11.547 21.154 11.209 1.00 51.88 137 PHE A N 1
ATOM 1121 C CA . PHE A 1 137 ? 11.665 22.065 12.335 1.00 51.88 137 PHE A CA 1
ATOM 1122 C C . PHE A 1 137 ? 10.833 21.465 13.481 1.00 51.88 137 PHE A C 1
ATOM 1124 O O . PHE A 1 137 ? 9.612 21.474 13.364 1.00 51.88 137 PHE A O 1
ATOM 1131 N N . LEU A 1 138 ? 11.497 20.877 14.498 1.00 39.09 138 LEU A N 1
ATOM 1132 C CA . LEU A 1 138 ? 11.053 20.638 15.898 1.00 39.09 138 LEU A CA 1
ATOM 1133 C C . LEU A 1 138 ? 11.527 19.330 16.570 1.00 39.09 138 LEU A C 1
ATOM 1135 O O . LEU A 1 138 ? 10.986 18.973 17.612 1.00 39.09 138 LEU A O 1
ATOM 1139 N N . LEU A 1 139 ? 12.568 18.637 16.098 1.00 43.69 139 LEU A N 1
ATOM 1140 C CA . LEU A 1 139 ? 13.246 17.654 16.960 1.00 43.69 139 LEU A CA 1
ATOM 1141 C C . LEU A 1 139 ? 14.751 17.929 17.018 1.00 43.69 139 LEU A C 1
ATOM 1143 O O . LEU A 1 139 ? 15.362 18.131 15.968 1.00 43.69 139 LEU A O 1
ATOM 1147 N N . PRO A 1 140 ? 15.362 17.976 18.222 1.00 42.25 140 PRO A N 1
ATOM 1148 C CA . PRO A 1 140 ? 16.798 18.137 18.346 1.00 42.25 140 PRO A CA 1
ATOM 1149 C C . PRO A 1 140 ? 17.472 16.957 17.655 1.00 42.25 140 PRO A C 1
ATOM 1151 O O . PRO A 1 140 ? 17.287 15.803 18.045 1.00 42.25 140 PRO A O 1
ATOM 1154 N N . ALA A 1 141 ? 18.255 17.277 16.627 1.00 50.34 141 ALA A N 1
ATOM 1155 C CA . ALA A 1 141 ? 19.142 16.362 15.938 1.00 50.34 141 ALA A CA 1
ATOM 1156 C C . ALA A 1 141 ? 20.086 15.708 16.953 1.00 50.34 141 ALA A C 1
ATOM 1158 O O . ALA A 1 141 ? 21.135 16.241 17.307 1.00 50.34 141 ALA A O 1
ATOM 1159 N N . SER A 1 142 ? 19.688 14.540 17.436 1.00 55.94 142 SER A N 1
ATOM 1160 C CA . SER A 1 142 ? 20.543 13.646 18.190 1.00 55.94 142 SER A CA 1
ATOM 1161 C C . SER A 1 142 ? 20.652 12.364 17.391 1.00 55.94 142 SER A C 1
ATOM 1163 O O . SER A 1 142 ? 19.665 11.666 17.192 1.00 55.94 142 SER A O 1
ATOM 1165 N N . CYS A 1 143 ? 21.887 12.050 17.013 1.00 49.44 143 CYS A N 1
ATOM 1166 C CA . CYS A 1 143 ? 22.334 10.742 16.551 1.00 49.44 143 CYS A CA 1
ATOM 1167 C C . CYS A 1 143 ? 22.239 10.472 15.038 1.00 49.44 143 CYS A C 1
ATOM 1169 O O . CYS A 1 143 ? 21.351 9.781 14.555 1.00 49.44 143 CYS A O 1
ATOM 1171 N N . CYS A 1 144 ? 23.265 10.901 14.303 1.00 42.78 144 CYS A N 1
ATOM 1172 C CA . CYS A 1 144 ? 24.188 9.922 13.719 1.00 42.78 144 CYS A CA 1
ATOM 1173 C C . CYS A 1 144 ? 25.476 10.610 13.264 1.00 42.78 144 CYS A C 1
ATOM 1175 O O . CYS A 1 144 ? 25.530 11.308 12.256 1.00 42.78 144 CYS A O 1
ATOM 1177 N N . ARG A 1 145 ? 26.516 10.397 14.069 1.00 49.66 145 ARG A N 1
ATOM 1178 C CA . ARG A 1 145 ? 27.915 10.634 13.745 1.00 49.66 145 ARG A CA 1
ATOM 1179 C C . ARG A 1 145 ? 28.410 9.400 12.987 1.00 49.66 145 ARG A C 1
ATOM 1181 O O . ARG A 1 145 ? 28.404 8.311 13.550 1.00 49.66 145 ARG A O 1
ATOM 1188 N N . SER A 1 146 ? 28.829 9.595 11.745 1.00 41.78 146 SER A N 1
ATOM 1189 C CA . SER A 1 146 ? 29.810 8.773 11.034 1.00 41.78 146 SER A CA 1
ATOM 1190 C C . SER A 1 146 ? 30.743 9.715 10.302 1.00 41.78 146 SER A C 1
ATOM 1192 O O . SER A 1 146 ? 30.251 10.760 9.823 1.00 41.78 146 SER A O 1
#

pLDDT: mean 79.5, std 13.5, range [39.09, 94.62]

Sequence (146 aa):
MEFARETVKRLGYLVYVVSPNETSFEKHQDVPDYIVQAVPLFTAFLVIELIFNIVQKNSDRFQLDDGLTSIGQGIIQELSRLFTEGTLLGGYIYVYSNFRIATLPWNSTATWLFAMLAIDFAYYWVHRWGHGKHIIFLLPASCCRS

Organism: Amblyomma americanum (NCBI:txid6943)

Foldseek 3Di:
DVVVVLVVVLVCLVVVVDDCVVQDDPDPVPHDPNCVSNVVVVVVVVVVVVVCVVVPDPDDDPPVVVVVVVVVVVVVVVVVVCVVVVVVVVVVVVCCVPPDPDDDDPPDPVVVVVVVVVCVVVVVVVVVVVVVDPPPPDDPDDDDDD

Radius of gyration: 22.78 Å; chains: 1; bounding box: 55×51×53 Å

Secondary structure (DSSP, 8-state):
-HHHHHHHHHHHHHTT---HHHH--SSGGGS--HHHHHHHHHHHHHHHHHHHHHHHS-SS---HHHHHHHHHHHHHHHHHHHHHHHHHHHHHHHHHHHH------TT-HHHHHHHHHHHHHHHHHHHHHHHT---STTS-------